Protein AF-A0A9W4IN44-F1 (afdb_monomer)

Structure (mmCIF, N/CA/C/O backbone):
data_AF-A0A9W4IN44-F1
#
_entry.id   AF-A0A9W4IN44-F1
#
loop_
_atom_site.group_PDB
_atom_site.id
_atom_site.type_symbol
_atom_site.label_atom_id
_atom_site.label_alt_id
_atom_site.label_comp_id
_atom_site.label_asym_id
_atom_site.label_entity_id
_atom_site.label_seq_id
_atom_site.pdbx_PDB_ins_code
_atom_site.Cartn_x
_atom_site.Cartn_y
_atom_site.Cartn_z
_atom_site.occupancy
_atom_site.B_iso_or_equiv
_atom_site.auth_seq_id
_atom_site.auth_comp_id
_atom_site.auth_asym_id
_atom_site.auth_atom_id
_atom_site.pdbx_PDB_model_num
ATOM 1 N N . MET A 1 1 ? 14.947 -2.866 2.121 1.00 77.19 1 MET A N 1
ATOM 2 C CA . MET A 1 1 ? 15.419 -4.176 1.634 1.00 77.19 1 MET A CA 1
ATOM 3 C C . MET A 1 1 ? 15.882 -3.969 0.205 1.00 77.19 1 MET A C 1
ATOM 5 O O . MET A 1 1 ? 15.126 -3.312 -0.501 1.00 77.19 1 MET A O 1
ATOM 9 N N . PRO A 1 2 ? 17.075 -4.447 -0.184 1.00 86.12 2 PRO A N 1
ATOM 10 C CA . PRO A 1 2 ? 17.559 -4.358 -1.560 1.00 86.12 2 PRO A CA 1
ATOM 11 C C . PRO A 1 2 ? 16.619 -5.043 -2.563 1.00 86.12 2 PRO A C 1
ATOM 13 O O . PRO A 1 2 ? 16.054 -6.091 -2.236 1.00 86.12 2 PRO A O 1
ATOM 16 N N . LEU A 1 3 ? 16.483 -4.512 -3.784 1.00 89.62 3 LEU A N 1
ATOM 17 C CA . LEU A 1 3 ? 15.660 -5.120 -4.842 1.00 89.62 3 LEU A CA 1
ATOM 18 C C . LEU A 1 3 ? 16.136 -6.529 -5.198 1.00 89.62 3 LEU A C 1
ATOM 20 O O . LEU A 1 3 ? 15.314 -7.416 -5.410 1.00 89.62 3 LEU A O 1
ATOM 24 N N . HIS A 1 4 ? 17.452 -6.745 -5.198 1.00 91.38 4 HIS A N 1
ATOM 25 C CA . HIS A 1 4 ? 18.052 -8.058 -5.419 1.00 91.38 4 HIS A CA 1
ATOM 26 C C . HIS A 1 4 ? 17.519 -9.117 -4.444 1.00 91.38 4 HIS A C 1
ATOM 28 O O . HIS A 1 4 ? 17.110 -10.202 -4.860 1.00 91.38 4 HIS A O 1
ATOM 34 N N . ASP A 1 5 ? 17.490 -8.793 -3.151 1.00 91.81 5 ASP A N 1
ATOM 35 C CA . ASP A 1 5 ? 17.040 -9.726 -2.117 1.00 91.81 5 ASP A CA 1
ATOM 36 C C . ASP A 1 5 ? 15.523 -9.908 -2.172 1.00 91.81 5 ASP A C 1
ATOM 38 O O . ASP A 1 5 ? 15.021 -11.024 -2.050 1.00 91.81 5 ASP A O 1
ATOM 42 N N . LEU A 1 6 ? 14.792 -8.817 -2.420 1.00 92.19 6 LEU A N 1
ATOM 43 C CA . LEU A 1 6 ? 13.341 -8.832 -2.569 1.00 92.19 6 LEU A CA 1
ATOM 44 C C . LEU A 1 6 ? 12.898 -9.716 -3.743 1.00 92.19 6 LEU A C 1
ATOM 46 O O . LEU A 1 6 ? 11.966 -10.505 -3.598 1.00 92.19 6 LEU A O 1
ATOM 50 N N . GLU A 1 7 ? 13.574 -9.620 -4.890 1.00 94.75 7 GLU A N 1
ATOM 51 C CA . GLU A 1 7 ? 13.262 -10.431 -6.067 1.00 94.75 7 GLU A CA 1
ATOM 52 C C . GLU A 1 7 ? 13.489 -11.920 -5.790 1.00 94.75 7 GLU A C 1
ATOM 54 O O . GLU A 1 7 ? 12.628 -12.739 -6.113 1.00 94.75 7 GLU A O 1
ATOM 59 N N . LYS A 1 8 ? 14.589 -12.268 -5.109 1.00 95.19 8 LYS A N 1
ATOM 60 C CA . LYS A 1 8 ? 14.860 -13.651 -4.694 1.00 95.19 8 LYS A CA 1
ATOM 61 C C . LYS A 1 8 ? 13.814 -14.182 -3.721 1.00 95.19 8 LYS A C 1
ATOM 63 O O . LYS A 1 8 ? 13.436 -15.342 -3.834 1.00 95.19 8 LYS A O 1
ATOM 68 N N . ILE A 1 9 ? 13.328 -13.355 -2.797 1.00 94.94 9 ILE A N 1
ATOM 69 C CA . ILE A 1 9 ? 12.276 -13.751 -1.849 1.00 94.94 9 ILE A CA 1
ATOM 70 C C . ILE A 1 9 ? 10.960 -14.056 -2.575 1.00 94.94 9 ILE A C 1
ATOM 72 O O . ILE A 1 9 ? 10.274 -15.007 -2.213 1.00 94.94 9 ILE A O 1
ATOM 76 N N . ILE A 1 10 ? 10.603 -13.266 -3.590 1.00 94.12 10 ILE A N 1
ATOM 77 C CA . ILE A 1 10 ? 9.311 -13.390 -4.282 1.00 94.12 10 ILE A CA 1
ATOM 78 C C . ILE A 1 10 ? 9.348 -14.464 -5.375 1.00 94.12 10 ILE A C 1
ATOM 80 O O . ILE A 1 10 ? 8.398 -15.231 -5.509 1.00 94.12 10 ILE A O 1
ATOM 84 N N . TYR A 1 11 ? 10.430 -14.523 -6.156 1.00 94.88 11 TYR A N 1
ATOM 85 C CA . TYR A 1 11 ? 10.527 -15.356 -7.361 1.00 94.88 11 TYR A CA 1
ATOM 86 C C . TYR A 1 11 ? 11.548 -16.498 -7.265 1.00 94.88 11 TYR A C 1
ATOM 88 O O . TYR A 1 11 ? 11.634 -17.308 -8.184 1.00 94.88 11 TYR A O 1
ATOM 96 N N . GLY A 1 12 ? 12.349 -16.568 -6.198 1.00 95.88 12 GLY A N 1
ATOM 97 C CA . GLY A 1 12 ? 13.386 -17.592 -6.016 1.00 95.88 12 GLY A CA 1
ATOM 98 C C . GLY A 1 12 ? 14.683 -17.357 -6.802 1.00 95.88 12 GLY A C 1
ATOM 99 O O . GLY A 1 12 ? 15.642 -18.107 -6.640 1.00 95.88 12 GLY A O 1
ATOM 100 N N . ASN A 1 13 ? 14.754 -16.320 -7.640 1.00 95.62 13 ASN A N 1
ATOM 101 C CA . ASN A 1 13 ? 15.945 -15.952 -8.408 1.00 95.62 13 ASN A CA 1
ATOM 102 C C . ASN A 1 13 ? 16.041 -14.431 -8.604 1.00 95.62 13 ASN A C 1
ATOM 104 O O . ASN A 1 13 ? 15.131 -13.684 -8.250 1.00 95.62 13 ASN A O 1
ATOM 108 N N . PHE A 1 14 ? 17.175 -13.974 -9.139 1.00 95.00 14 PHE A N 1
ATOM 109 C CA . PHE A 1 14 ? 17.397 -12.571 -9.474 1.00 95.00 14 PHE A CA 1
ATOM 110 C C . PHE A 1 14 ? 17.683 -12.430 -10.967 1.00 95.00 14 PHE A C 1
ATOM 112 O O . PHE A 1 14 ? 18.730 -12.867 -11.439 1.00 95.00 14 PHE A O 1
ATOM 119 N N . ASN A 1 15 ? 16.752 -11.796 -11.674 1.00 94.56 15 ASN A N 1
ATOM 120 C CA . ASN A 1 15 ? 16.813 -11.476 -13.098 1.00 94.56 15 ASN A CA 1
ATOM 121 C C . ASN A 1 15 ? 16.740 -9.959 -13.341 1.00 94.56 15 ASN A C 1
ATOM 123 O O . ASN A 1 15 ? 16.520 -9.537 -14.474 1.00 94.56 15 ASN A O 1
ATOM 127 N N . ASN A 1 16 ? 16.906 -9.143 -12.292 1.00 92.00 16 ASN A N 1
ATOM 128 C CA . ASN A 1 16 ? 16.859 -7.684 -12.361 1.00 92.00 16 ASN A CA 1
ATOM 129 C C . ASN A 1 16 ? 15.553 -7.156 -12.983 1.00 92.00 16 ASN A C 1
ATOM 131 O O . ASN A 1 16 ? 15.566 -6.264 -13.831 1.00 92.00 16 ASN A O 1
ATOM 135 N N . ARG A 1 17 ? 14.418 -7.752 -12.593 1.00 92.38 17 ARG A N 1
ATOM 136 C CA . ARG A 1 17 ? 13.102 -7.413 -13.163 1.00 92.38 17 ARG A CA 1
ATOM 137 C C . ARG A 1 17 ? 12.375 -6.331 -12.372 1.00 92.38 17 ARG A C 1
ATOM 139 O O . ARG A 1 17 ? 11.518 -5.655 -12.926 1.00 92.38 17 ARG A O 1
ATOM 146 N N . LEU A 1 18 ? 12.684 -6.195 -11.081 1.00 91.69 18 L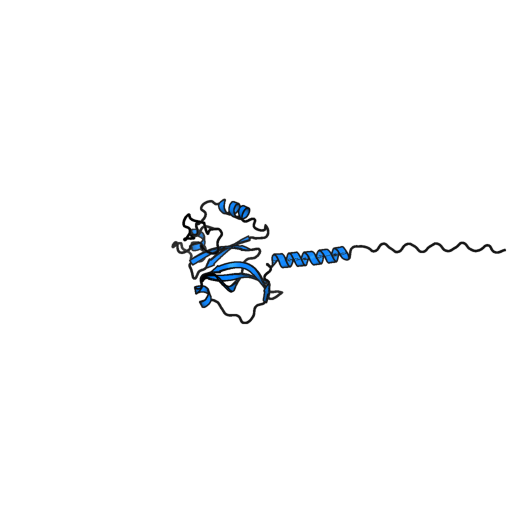EU A N 1
ATOM 147 C CA . LEU A 1 18 ? 12.024 -5.236 -10.199 1.00 91.69 18 LEU A CA 1
ATOM 148 C C . LEU A 1 18 ? 12.657 -3.847 -10.304 1.00 91.69 18 LEU A C 1
ATOM 150 O O . LEU A 1 18 ? 13.877 -3.708 -10.323 1.00 91.69 18 LEU A O 1
ATOM 154 N N . SER A 1 19 ? 11.824 -2.808 -10.287 1.00 88.69 19 SER A N 1
ATOM 155 C CA . SER A 1 19 ? 12.261 -1.409 -10.203 1.00 88.69 19 SER A CA 1
ATOM 156 C C . SER A 1 19 ? 11.409 -0.628 -9.205 1.00 88.69 19 SER A C 1
ATOM 158 O O . SER A 1 19 ? 10.238 -0.935 -9.002 1.00 88.69 19 SER A O 1
ATOM 160 N N . TYR A 1 20 ? 11.963 0.385 -8.538 1.00 86.44 20 TYR A N 1
ATOM 161 C CA . TYR A 1 20 ? 11.146 1.233 -7.664 1.00 86.44 20 TYR A CA 1
ATOM 162 C C . TYR A 1 20 ? 10.217 2.141 -8.484 1.00 86.44 20 TYR A C 1
ATOM 164 O O . TYR A 1 20 ? 10.598 2.656 -9.533 1.00 86.44 20 TYR A O 1
ATOM 172 N N . SER A 1 21 ? 8.996 2.355 -7.992 1.00 84.00 21 SER A N 1
ATOM 173 C CA . SER A 1 21 ? 8.000 3.197 -8.658 1.00 84.00 21 SER A CA 1
ATOM 174 C C . SER A 1 21 ? 8.328 4.690 -8.535 1.00 84.00 21 SER A C 1
ATOM 176 O O . SER A 1 21 ? 8.429 5.226 -7.425 1.00 84.00 21 SER A O 1
ATOM 178 N N . ALA A 1 22 ? 8.398 5.379 -9.678 1.00 75.81 22 ALA A N 1
ATOM 179 C CA . ALA A 1 22 ? 8.716 6.808 -9.787 1.00 75.81 22 ALA A CA 1
ATOM 180 C C . ALA A 1 22 ? 7.576 7.762 -9.380 1.00 75.81 22 ALA A C 1
ATOM 182 O O . ALA A 1 22 ? 7.780 8.975 -9.303 1.00 75.81 22 ALA A O 1
ATOM 183 N N . SER A 1 23 ? 6.362 7.246 -9.164 1.00 69.50 23 SER A N 1
ATOM 184 C CA . SER A 1 23 ? 5.158 8.055 -8.915 1.00 69.50 23 SER A CA 1
ATOM 185 C C . SER A 1 23 ? 4.661 8.014 -7.469 1.00 69.50 23 SER A C 1
ATOM 187 O O . SER A 1 23 ? 3.809 8.824 -7.101 1.00 69.50 23 SER A O 1
ATOM 189 N N . SER A 1 24 ? 5.167 7.080 -6.658 1.00 61.44 24 SER A N 1
ATOM 190 C CA . SER A 1 24 ? 4.538 6.708 -5.378 1.00 61.44 24 SER A CA 1
ATOM 191 C C . SER A 1 24 ? 5.509 6.522 -4.221 1.00 61.44 24 SER A C 1
ATOM 193 O O . SER A 1 24 ? 5.086 6.120 -3.139 1.00 61.44 24 SER A O 1
ATOM 195 N N . THR A 1 25 ? 6.805 6.755 -4.428 1.00 63.84 25 THR A N 1
ATOM 196 C CA . THR A 1 25 ? 7.825 6.386 -3.442 1.00 63.84 25 THR A CA 1
ATOM 197 C C . THR A 1 25 ? 8.667 7.566 -3.009 1.00 63.84 25 THR A C 1
ATOM 199 O O . THR A 1 25 ? 8.921 8.494 -3.777 1.00 63.84 25 THR A O 1
ATOM 202 N N . VAL A 1 26 ? 9.188 7.460 -1.789 1.00 63.78 26 VAL A N 1
ATOM 203 C CA . VAL A 1 26 ? 10.236 8.333 -1.236 1.00 63.78 26 VAL A CA 1
ATOM 204 C C . VAL A 1 26 ? 11.526 8.311 -2.067 1.00 63.78 26 VAL A C 1
ATOM 206 O O . VAL A 1 26 ? 12.382 9.168 -1.899 1.00 63.78 26 VAL A O 1
ATOM 209 N N . PHE A 1 27 ? 11.650 7.351 -2.989 1.00 60.22 27 PHE A N 1
ATOM 210 C CA . PHE A 1 27 ? 12.773 7.213 -3.911 1.00 60.22 27 PHE A CA 1
ATOM 211 C C . PHE A 1 27 ? 12.635 8.006 -5.190 1.00 60.22 27 PHE A C 1
ATOM 213 O O . PHE A 1 27 ? 13.561 7.986 -5.996 1.00 60.22 27 PHE A O 1
ATOM 220 N N . SER A 1 28 ? 11.493 8.656 -5.402 1.00 59.50 28 SER A N 1
ATOM 221 C CA . SER A 1 28 ? 11.273 9.519 -6.556 1.00 59.50 28 SER A CA 1
ATOM 222 C C . SER A 1 28 ? 12.160 10.752 -6.392 1.00 59.50 28 SER A C 1
ATOM 224 O O . SER A 1 28 ? 11.768 11.752 -5.792 1.00 59.50 28 SER A O 1
ATOM 226 N N . GLY A 1 29 ? 13.401 10.646 -6.859 1.00 56.41 29 GLY A N 1
ATOM 227 C CA . GLY A 1 29 ? 14.350 11.743 -6.829 1.00 56.41 29 GLY A CA 1
ATOM 228 C C . GLY A 1 29 ? 13.925 12.813 -7.825 1.00 56.41 29 GLY A C 1
ATOM 229 O O . GLY A 1 29 ? 13.458 12.504 -8.923 1.00 56.41 29 GLY A O 1
ATOM 230 N N . LYS A 1 30 ? 14.132 14.082 -7.467 1.00 53.31 30 LYS A N 1
ATOM 231 C CA . LYS A 1 30 ? 14.269 15.136 -8.473 1.00 53.31 30 LYS A CA 1
ATOM 232 C C . LYS A 1 30 ? 15.638 14.935 -9.118 1.00 53.31 30 LYS A C 1
ATOM 234 O O . LYS A 1 30 ? 16.627 15.491 -8.650 1.00 53.31 30 LYS A O 1
ATOM 239 N N . LEU A 1 31 ? 15.731 14.053 -10.109 1.00 48.28 31 LEU A N 1
ATOM 240 C CA . LEU A 1 31 ? 16.874 14.115 -11.013 1.00 48.28 31 LEU A CA 1
ATOM 241 C C . LEU A 1 31 ? 16.809 15.458 -11.745 1.00 48.28 31 LEU A C 1
ATOM 243 O O . LEU A 1 31 ? 15.738 16.040 -11.874 1.00 48.28 31 LEU A O 1
ATOM 247 N N . GLN A 1 32 ? 17.968 15.977 -12.139 1.00 43.81 32 GLN A N 1
ATOM 248 C CA . GLN A 1 32 ? 18.165 17.328 -12.687 1.00 43.81 32 GLN A CA 1
ATOM 249 C C . GLN A 1 32 ? 17.375 17.635 -13.975 1.00 43.81 32 GLN A C 1
ATOM 251 O O . GLN A 1 32 ? 17.480 18.742 -14.492 1.00 43.81 32 GLN A O 1
ATOM 256 N N . ASP A 1 33 ? 16.577 16.693 -14.471 1.00 50.75 33 ASP A N 1
ATOM 257 C CA . ASP A 1 33 ? 15.700 16.872 -15.615 1.00 50.75 33 ASP A CA 1
ATOM 258 C C . ASP A 1 33 ? 14.283 17.238 -15.140 1.00 50.75 33 ASP A C 1
ATOM 260 O O . ASP A 1 33 ? 13.664 16.511 -14.359 1.00 50.75 33 ASP A O 1
ATOM 264 N N . SER A 1 34 ? 13.777 18.388 -15.594 1.00 55.53 34 SER A N 1
ATOM 265 C CA . SER A 1 34 ? 12.431 18.890 -15.265 1.00 55.53 34 SER A CA 1
ATOM 266 C C . SER A 1 34 ? 11.333 17.886 -15.643 1.00 55.53 34 SER A C 1
ATOM 268 O O . SER A 1 34 ? 10.287 17.834 -14.991 1.00 55.53 34 SER A O 1
ATOM 270 N N . GLU A 1 35 ? 11.590 17.054 -16.657 1.00 56.56 35 GLU A N 1
ATOM 271 C CA . GLU A 1 35 ? 10.578 16.218 -17.303 1.00 56.56 35 GLU A CA 1
ATOM 272 C C . GLU A 1 35 ? 10.592 14.751 -16.837 1.00 56.56 35 GLU A C 1
ATOM 274 O O . GLU A 1 35 ? 9.585 14.049 -16.961 1.00 56.56 35 GLU A O 1
ATOM 279 N N . LEU A 1 36 ? 11.698 14.264 -16.257 1.00 60.22 36 LEU A N 1
ATOM 280 C CA . LEU A 1 36 ? 11.882 12.841 -15.945 1.00 60.22 36 LEU A CA 1
ATOM 281 C C . LEU A 1 36 ? 12.017 12.575 -14.441 1.00 60.22 36 LEU A C 1
ATOM 283 O O . LEU A 1 36 ? 12.967 12.985 -13.775 1.00 60.22 36 LEU A O 1
ATOM 287 N N . ARG A 1 37 ? 11.079 11.787 -13.903 1.00 61.44 37 ARG A N 1
ATOM 288 C CA . ARG A 1 37 ? 11.180 11.199 -12.559 1.00 61.44 37 ARG A CA 1
ATOM 289 C C . ARG A 1 37 ? 11.720 9.780 -12.658 1.00 61.44 37 ARG A C 1
ATOM 291 O O . ARG A 1 37 ? 11.111 8.940 -13.314 1.00 61.44 37 ARG A O 1
ATOM 298 N N . MET A 1 38 ? 12.807 9.492 -11.945 1.00 64.38 38 MET A N 1
ATOM 299 C CA . MET A 1 38 ? 13.296 8.124 -11.764 1.00 64.38 38 MET A CA 1
ATOM 300 C C . MET A 1 38 ? 13.442 7.796 -10.284 1.00 64.38 38 MET A C 1
ATOM 302 O O . MET A 1 38 ? 13.704 8.673 -9.455 1.00 64.38 38 MET A O 1
ATOM 306 N N . SER A 1 39 ? 13.308 6.512 -9.966 1.00 69.31 39 SER A N 1
ATOM 307 C CA . SER A 1 39 ? 13.585 6.003 -8.630 1.00 69.31 39 SER A CA 1
ATOM 308 C C . SER A 1 39 ? 14.977 5.402 -8.541 1.00 69.31 39 SER A C 1
ATOM 310 O O . SER A 1 39 ? 15.410 4.688 -9.444 1.00 69.31 39 SER A O 1
ATOM 312 N N . ARG A 1 40 ? 15.671 5.662 -7.430 1.00 71.25 40 ARG A N 1
ATOM 313 C CA . ARG A 1 40 ? 16.994 5.093 -7.155 1.00 71.25 40 ARG A CA 1
ATOM 314 C C . ARG A 1 40 ? 16.991 4.333 -5.838 1.00 71.25 40 ARG A C 1
ATOM 316 O O . ARG A 1 40 ? 16.575 4.863 -4.812 1.00 71.25 40 ARG A O 1
ATOM 323 N N . GLU A 1 41 ? 17.502 3.108 -5.878 1.00 76.25 41 GLU A N 1
ATOM 324 C CA . GLU A 1 41 ? 17.713 2.301 -4.681 1.00 76.25 41 GLU A CA 1
ATOM 325 C C . GLU A 1 41 ? 18.804 2.917 -3.782 1.00 76.25 41 GLU A C 1
ATOM 327 O O . GLU A 1 41 ? 19.913 3.206 -4.256 1.00 76.25 41 GLU A O 1
ATOM 332 N N . PRO A 1 42 ? 18.535 3.104 -2.479 1.00 73.44 42 PRO A N 1
ATOM 333 C CA . PRO A 1 42 ? 19.535 3.578 -1.541 1.00 73.44 42 PRO A CA 1
ATOM 334 C C . PRO A 1 42 ? 20.570 2.490 -1.276 1.00 73.44 42 PRO A C 1
ATOM 336 O O . PRO A 1 42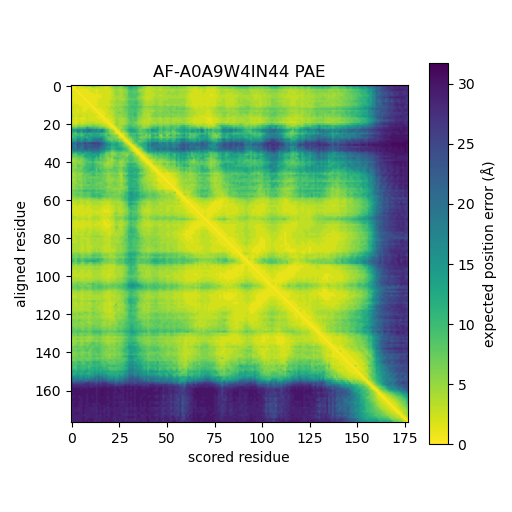 ? 20.236 1.373 -0.891 1.00 73.44 42 PRO A O 1
ATOM 339 N N . HIS A 1 43 ? 21.841 2.840 -1.452 1.00 75.88 43 HIS A N 1
ATOM 340 C CA . HIS A 1 43 ? 22.960 1.940 -1.164 1.00 75.88 43 HIS A CA 1
ATOM 341 C C . HIS A 1 43 ? 23.392 1.985 0.310 1.00 75.88 43 HIS A C 1
ATOM 343 O O . HIS A 1 43 ? 24.007 1.042 0.797 1.00 75.88 43 HIS A O 1
ATOM 349 N N . ASP A 1 44 ? 23.075 3.066 1.030 1.00 80.56 44 ASP A N 1
ATOM 350 C CA . ASP A 1 44 ? 23.465 3.244 2.431 1.00 80.56 44 ASP A CA 1
ATOM 351 C C . ASP A 1 44 ? 22.426 2.616 3.387 1.00 80.56 44 ASP A C 1
ATOM 353 O O . ASP A 1 44 ? 21.259 3.022 3.374 1.00 80.56 44 ASP A O 1
ATOM 357 N N . PRO A 1 45 ? 22.821 1.690 4.281 1.00 71.81 45 PRO A N 1
ATOM 358 C CA . PRO A 1 45 ? 21.950 1.160 5.330 1.00 71.81 45 PRO A CA 1
ATOM 359 C C . PRO A 1 45 ? 21.336 2.228 6.250 1.00 71.81 45 PRO A C 1
ATOM 361 O O . PRO A 1 45 ? 20.246 2.022 6.793 1.00 71.81 45 PRO A O 1
ATOM 364 N N . LYS A 1 46 ? 22.006 3.374 6.445 1.00 81.00 46 LYS A N 1
ATOM 365 C CA . LYS A 1 46 ? 21.498 4.489 7.266 1.00 81.00 46 LYS A CA 1
ATOM 366 C C . LYS A 1 46 ? 20.485 5.363 6.532 1.00 81.00 46 LYS A C 1
ATOM 368 O O . LYS A 1 46 ? 19.748 6.086 7.201 1.00 81.00 46 LYS A O 1
ATOM 373 N N . TYR A 1 47 ? 20.383 5.253 5.207 1.00 80.31 47 TYR A N 1
ATOM 374 C CA . TYR A 1 47 ? 19.479 6.058 4.384 1.00 80.31 47 TYR A CA 1
ATOM 375 C C . TYR A 1 47 ? 18.052 6.064 4.933 1.00 80.31 47 TYR A C 1
ATOM 377 O O . TYR A 1 47 ? 17.448 7.116 5.109 1.00 80.31 47 TYR A O 1
ATOM 385 N N . TRP A 1 48 ? 17.536 4.887 5.290 1.00 72.50 48 TRP A N 1
ATOM 386 C CA . TRP A 1 48 ? 16.182 4.746 5.813 1.00 72.50 48 TRP A CA 1
ATOM 387 C C . TRP A 1 48 ? 15.956 5.496 7.118 1.00 72.50 48 TRP A C 1
ATOM 389 O O . TRP A 1 48 ? 14.920 6.131 7.281 1.00 72.50 48 TRP A O 1
ATOM 399 N N . LYS A 1 49 ? 16.935 5.477 8.030 1.00 76.81 49 LYS A N 1
ATOM 400 C CA . LYS A 1 49 ? 16.841 6.228 9.287 1.00 76.81 49 LYS A CA 1
ATOM 401 C C . LYS A 1 49 ? 16.741 7.728 9.014 1.00 76.81 49 LYS A C 1
ATOM 403 O O . LYS A 1 49 ? 15.888 8.381 9.608 1.00 76.81 49 LYS A O 1
ATOM 408 N N . ASN A 1 50 ? 17.550 8.237 8.086 1.00 82.06 50 ASN A N 1
ATOM 409 C CA . ASN A 1 50 ? 17.551 9.652 7.716 1.00 82.06 50 ASN A CA 1
ATOM 410 C C . ASN A 1 50 ? 16.234 10.045 7.038 1.00 82.06 50 ASN A C 1
ATOM 412 O O . ASN A 1 50 ? 15.579 10.984 7.474 1.00 82.06 50 ASN A O 1
ATOM 416 N N . VAL A 1 51 ? 15.778 9.260 6.057 1.00 77.94 51 VAL A N 1
ATOM 417 C CA . VAL A 1 51 ? 14.507 9.505 5.361 1.00 77.94 51 VAL A CA 1
ATOM 418 C C . VAL A 1 51 ? 13.323 9.494 6.326 1.00 77.94 51 VAL A C 1
ATOM 420 O O . VAL A 1 51 ? 12.433 10.331 6.212 1.00 77.94 51 VAL A O 1
ATOM 423 N N . PHE A 1 52 ? 13.289 8.598 7.315 1.00 73.31 52 PHE A N 1
ATOM 424 C CA . PHE A 1 52 ? 12.197 8.593 8.296 1.00 73.31 52 PHE A CA 1
ATOM 425 C C . PHE A 1 52 ? 12.226 9.806 9.225 1.00 73.31 52 PHE A C 1
ATOM 427 O O . PHE A 1 52 ? 11.159 10.317 9.573 1.00 73.31 52 PHE A O 1
ATOM 434 N N . GLN A 1 53 ? 13.418 10.282 9.594 1.00 80.12 53 GLN A N 1
ATOM 435 C CA . GLN A 1 53 ? 13.567 11.528 10.345 1.00 80.12 53 GLN A CA 1
ATOM 436 C C . GLN A 1 53 ? 13.116 12.738 9.514 1.00 80.12 53 GLN A C 1
ATOM 438 O O . GLN A 1 53 ? 12.351 13.564 10.008 1.00 80.12 53 GLN A O 1
ATOM 443 N N . GLU A 1 54 ? 13.518 12.812 8.244 1.00 82.31 54 GLU A N 1
ATOM 444 C CA . GLU A 1 54 ? 13.145 13.891 7.320 1.00 82.31 54 GLU A CA 1
ATOM 445 C C . GLU A 1 54 ? 11.639 13.931 7.043 1.00 82.31 54 GLU A C 1
ATOM 447 O O . GLU A 1 54 ? 11.020 14.995 7.089 1.00 82.31 54 GLU A O 1
ATOM 452 N N . LEU A 1 55 ? 11.027 12.767 6.807 1.00 77.25 55 LEU A N 1
ATOM 453 C CA . LEU A 1 55 ? 9.595 12.639 6.534 1.00 77.25 55 LEU A CA 1
ATOM 454 C C . LEU A 1 55 ? 8.717 12.844 7.773 1.00 77.25 55 LEU A C 1
ATOM 456 O O . LEU A 1 55 ? 7.494 12.845 7.639 1.00 77.25 55 LEU A O 1
ATOM 460 N N . LYS A 1 56 ? 9.316 13.002 8.965 1.00 82.81 56 LYS A N 1
ATOM 461 C CA . LYS A 1 56 ? 8.613 13.195 10.245 1.00 82.81 56 LYS A CA 1
ATOM 462 C C . LYS A 1 56 ? 7.472 12.191 10.431 1.00 82.81 56 LYS A C 1
ATOM 464 O O . LYS A 1 56 ? 6.362 12.553 10.826 1.00 82.81 56 LYS A O 1
ATOM 469 N N . LEU A 1 57 ? 7.732 10.929 10.085 1.00 78.75 57 LEU A N 1
ATOM 470 C CA . LEU A 1 57 ? 6.717 9.883 10.163 1.00 78.75 57 LEU A CA 1
ATOM 471 C C . LEU A 1 57 ? 6.272 9.687 11.615 1.00 78.75 57 LEU A C 1
ATOM 473 O O . LEU A 1 57 ? 7.072 9.802 12.544 1.00 78.75 57 LEU A O 1
ATOM 477 N N . SER A 1 58 ? 4.992 9.357 11.802 1.00 81.38 58 SER A N 1
ATOM 478 C CA . SER A 1 58 ? 4.479 8.984 13.121 1.00 81.38 58 SER A CA 1
ATOM 479 C C . SER A 1 58 ? 5.280 7.809 13.682 1.00 81.38 58 SER A C 1
ATOM 481 O O . SER A 1 58 ? 5.545 6.837 12.974 1.00 81.38 58 SER A O 1
ATOM 483 N N . THR A 1 59 ? 5.594 7.853 14.976 1.00 82.94 59 THR A N 1
ATOM 484 C CA . THR A 1 59 ? 6.258 6.750 15.688 1.00 82.94 59 THR A CA 1
ATOM 485 C C . THR A 1 59 ? 5.420 5.472 15.713 1.00 82.94 59 THR A C 1
ATOM 487 O O . THR A 1 59 ? 5.956 4.390 15.938 1.00 82.94 59 THR A O 1
ATOM 490 N N . THR A 1 60 ? 4.111 5.576 15.462 1.00 86.75 60 THR A N 1
ATOM 491 C CA . THR A 1 60 ? 3.208 4.423 15.355 1.00 86.75 60 THR A CA 1
ATOM 492 C C . THR A 1 60 ? 3.294 3.722 14.004 1.00 86.75 60 THR A C 1
ATOM 494 O O . THR A 1 60 ? 2.842 2.585 13.878 1.00 86.75 60 THR A O 1
ATOM 497 N N . HIS A 1 61 ? 3.839 4.383 12.981 1.00 87.56 61 HIS A N 1
ATOM 498 C CA . HIS A 1 61 ? 3.886 3.826 11.641 1.00 87.56 61 HIS A CA 1
ATOM 499 C C . HIS A 1 61 ? 5.034 2.836 11.477 1.00 87.56 61 HIS A C 1
ATOM 501 O O . HIS A 1 61 ? 6.128 2.979 12.022 1.00 87.56 61 HIS A O 1
ATOM 507 N N . ARG A 1 62 ? 4.772 1.839 10.642 1.00 87.50 62 ARG A N 1
ATOM 508 C CA . ARG A 1 62 ? 5.735 0.869 10.148 1.00 87.50 62 ARG A CA 1
ATOM 509 C C . ARG A 1 62 ? 5.877 1.033 8.646 1.00 87.50 62 ARG A C 1
ATOM 511 O O . ARG A 1 62 ? 5.009 1.576 7.962 1.00 87.50 62 ARG A O 1
ATOM 518 N N . ILE A 1 63 ? 6.997 0.543 8.146 1.00 86.31 63 ILE A N 1
ATOM 519 C CA . ILE A 1 63 ? 7.329 0.617 6.734 1.00 86.31 63 ILE A CA 1
ATOM 520 C C . ILE A 1 63 ? 6.998 -0.713 6.097 1.00 86.31 63 ILE A C 1
ATOM 522 O O . ILE A 1 63 ? 7.392 -1.768 6.598 1.00 86.31 63 ILE A O 1
ATOM 526 N N . PHE A 1 64 ? 6.280 -0.640 4.988 1.00 89.75 64 PHE A N 1
ATOM 527 C CA . PHE A 1 64 ? 5.916 -1.791 4.191 1.00 89.75 64 PHE A CA 1
ATOM 528 C C . PHE A 1 64 ? 6.418 -1.602 2.768 1.00 89.75 64 PHE A C 1
ATOM 530 O O . PHE A 1 64 ? 6.461 -0.488 2.240 1.00 89.75 64 PHE A O 1
ATOM 537 N N . THR A 1 65 ? 6.780 -2.718 2.154 1.00 90.12 65 THR A N 1
ATOM 538 C CA . THR A 1 65 ? 7.134 -2.786 0.743 1.00 90.12 65 THR A CA 1
ATOM 539 C C . THR A 1 65 ? 5.965 -3.410 0.004 1.00 90.12 65 THR A C 1
ATOM 541 O O . THR A 1 65 ? 5.586 -4.545 0.282 1.00 90.12 65 THR A O 1
ATOM 544 N N . LEU A 1 66 ? 5.387 -2.657 -0.920 1.00 91.50 66 LEU A N 1
ATOM 545 C CA . LEU A 1 66 ? 4.359 -3.118 -1.833 1.00 91.50 66 LEU A CA 1
ATOM 546 C C . LEU A 1 66 ? 5.021 -3.492 -3.155 1.00 91.50 66 LEU A C 1
ATOM 548 O O . LEU A 1 66 ? 5.680 -2.654 -3.766 1.00 91.50 66 LEU A O 1
ATOM 552 N N . VAL A 1 67 ? 4.842 -4.735 -3.588 1.00 92.12 67 VAL A N 1
ATOM 553 C CA . VAL A 1 67 ? 5.355 -5.212 -4.874 1.00 92.12 67 VAL A CA 1
ATOM 554 C C . VAL A 1 67 ? 4.184 -5.426 -5.813 1.00 92.12 67 VAL A C 1
ATOM 556 O O . VAL A 1 67 ? 3.325 -6.267 -5.558 1.00 92.12 67 VAL A O 1
ATOM 559 N N . ASP A 1 68 ? 4.151 -4.639 -6.881 1.00 90.25 68 ASP A N 1
ATOM 560 C CA . ASP A 1 68 ? 3.242 -4.828 -7.999 1.00 90.25 68 ASP A CA 1
ATOM 561 C C . ASP A 1 68 ? 3.860 -5.853 -8.951 1.00 90.25 68 ASP A C 1
ATOM 563 O O . ASP A 1 68 ? 4.844 -5.580 -9.642 1.00 90.25 68 ASP A O 1
ATOM 567 N N . THR A 1 69 ? 3.294 -7.056 -8.953 1.00 90.00 69 THR A N 1
ATOM 568 C CA . THR A 1 69 ? 3.730 -8.170 -9.798 1.00 90.00 69 THR A CA 1
ATOM 569 C C . THR A 1 69 ? 3.161 -8.106 -11.214 1.00 90.00 69 THR A C 1
ATOM 571 O O . THR A 1 69 ? 3.544 -8.924 -12.041 1.00 90.00 69 THR A O 1
ATOM 574 N N . GLY A 1 70 ? 2.263 -7.169 -11.527 1.00 87.25 70 GLY A N 1
ATOM 575 C CA . GLY A 1 70 ? 1.834 -6.915 -12.902 1.00 87.25 70 GLY A CA 1
ATOM 576 C C . GLY A 1 70 ? 2.851 -6.048 -13.637 1.00 87.25 70 GLY A C 1
ATOM 577 O O . GLY A 1 70 ? 3.275 -6.371 -14.744 1.00 87.25 70 GLY A O 1
ATOM 578 N N . ASP A 1 71 ? 3.293 -4.978 -12.977 1.00 86.06 71 ASP A N 1
ATOM 579 C CA . ASP A 1 71 ? 4.207 -3.992 -13.562 1.00 86.06 71 ASP A CA 1
ATOM 580 C C . ASP A 1 71 ? 5.676 -4.180 -13.157 1.00 86.06 71 ASP A C 1
ATOM 582 O O . ASP A 1 71 ? 6.540 -3.439 -13.622 1.00 86.06 71 ASP A O 1
ATOM 586 N N . MET A 1 72 ? 5.969 -5.149 -12.284 1.00 90.94 72 MET A N 1
ATOM 587 C CA . MET A 1 72 ? 7.293 -5.366 -11.684 1.00 90.94 72 MET A CA 1
ATOM 588 C C . MET A 1 72 ? 7.836 -4.122 -10.970 1.00 90.94 72 MET A C 1
ATOM 590 O O . MET A 1 72 ? 9.039 -3.845 -10.980 1.00 90.94 72 MET A O 1
ATOM 594 N N . THR A 1 73 ? 6.947 -3.365 -10.323 1.00 89.44 73 THR A N 1
ATOM 595 C CA . THR A 1 73 ? 7.333 -2.159 -9.586 1.00 89.44 73 THR A CA 1
ATOM 596 C C . THR A 1 73 ? 7.253 -2.353 -8.082 1.00 89.44 73 THR A C 1
ATOM 598 O O . THR A 1 73 ? 6.441 -3.111 -7.556 1.00 89.44 73 THR A O 1
ATOM 601 N N . 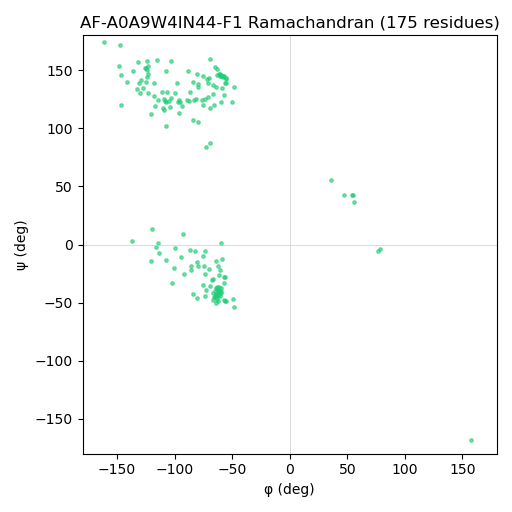VAL A 1 74 ? 8.116 -1.641 -7.369 1.00 90.00 74 VAL A N 1
ATOM 602 C CA . VAL A 1 74 ? 8.214 -1.690 -5.916 1.00 90.00 74 VAL A CA 1
ATOM 603 C C . VAL A 1 74 ? 7.900 -0.317 -5.354 1.00 90.00 74 VAL A C 1
ATOM 605 O O . VAL A 1 74 ? 8.489 0.690 -5.748 1.00 90.00 74 VAL A O 1
ATOM 608 N N . SER A 1 75 ? 6.968 -0.269 -4.411 1.00 88.38 75 SER A N 1
ATOM 609 C CA . SER A 1 75 ? 6.614 0.936 -3.676 1.00 88.38 75 SER A CA 1
ATOM 610 C C . SER A 1 75 ? 6.891 0.775 -2.193 1.00 88.38 75 SER A C 1
ATOM 612 O O . SER A 1 75 ? 6.603 -0.267 -1.615 1.00 88.38 75 SER A O 1
ATOM 614 N N . VAL A 1 76 ? 7.432 1.812 -1.558 1.00 87.12 76 VAL A N 1
ATOM 615 C CA . VAL A 1 76 ? 7.642 1.823 -0.107 1.00 87.12 76 VAL A CA 1
ATOM 616 C C . VAL A 1 76 ? 6.656 2.781 0.523 1.00 87.12 76 VAL A C 1
ATOM 618 O O . VAL A 1 76 ? 6.591 3.952 0.154 1.00 87.12 76 VAL A O 1
ATOM 621 N N . ILE A 1 77 ? 5.880 2.252 1.460 1.00 87.94 77 ILE A N 1
ATOM 622 C CA . ILE A 1 77 ? 4.771 2.946 2.098 1.00 87.94 77 ILE A CA 1
ATOM 623 C C . ILE A 1 77 ? 4.958 2.953 3.611 1.00 87.94 77 ILE A C 1
ATOM 625 O O . ILE A 1 77 ? 5.530 2.032 4.195 1.00 87.94 77 ILE A O 1
ATOM 629 N N . SER A 1 78 ? 4.431 3.995 4.242 1.00 88.38 78 SER A N 1
ATOM 630 C CA . SER A 1 78 ? 4.343 4.117 5.692 1.00 88.38 78 SER A CA 1
ATOM 631 C C . SER A 1 78 ? 2.884 3.981 6.106 1.00 88.38 78 SER A C 1
ATOM 633 O O . SER A 1 78 ? 2.036 4.710 5.594 1.00 88.38 78 SER A O 1
ATOM 635 N N . ALA A 1 79 ? 2.596 3.047 7.007 1.00 91.00 79 ALA A N 1
ATOM 636 C CA . ALA A 1 79 ? 1.250 2.761 7.494 1.00 91.00 79 ALA A CA 1
ATOM 637 C C . ALA A 1 79 ? 1.294 2.277 8.947 1.00 91.00 79 ALA A C 1
ATOM 639 O O . ALA A 1 79 ? 2.287 1.696 9.380 1.00 91.00 79 ALA A O 1
ATOM 640 N N . GLU A 1 80 ? 0.220 2.467 9.712 1.00 91.31 80 GLU A N 1
ATOM 641 C CA . GLU A 1 80 ? 0.159 1.949 11.084 1.00 91.31 80 GLU A CA 1
ATOM 642 C C . GLU A 1 80 ? -0.067 0.430 11.089 1.00 91.31 80 GLU A C 1
ATOM 644 O O . GLU A 1 80 ? 0.481 -0.296 11.924 1.00 91.31 80 GLU A O 1
ATOM 649 N N . ARG A 1 81 ? -0.842 -0.075 10.124 1.00 93.12 81 ARG A N 1
ATOM 650 C CA . ARG A 1 81 ? -1.126 -1.505 9.962 1.00 93.12 81 ARG A CA 1
ATOM 651 C C . ARG A 1 81 ? -0.787 -1.990 8.559 1.00 93.12 81 ARG A C 1
ATOM 653 O O . ARG A 1 81 ? -0.864 -1.204 7.619 1.00 93.12 81 ARG A O 1
ATOM 660 N N . PRO A 1 82 ? -0.432 -3.279 8.402 1.00 94.56 82 PRO A N 1
ATOM 661 C CA . PRO A 1 82 ? -0.184 -3.843 7.083 1.00 94.56 82 PRO A CA 1
ATOM 662 C C . PRO A 1 82 ? -1.451 -3.707 6.230 1.00 94.56 82 PRO A C 1
ATOM 664 O O . PRO A 1 82 ? -2.512 -4.197 6.638 1.00 94.56 82 PRO A O 1
ATOM 667 N N . PRO A 1 83 ? -1.380 -3.042 5.067 1.00 95.19 83 PRO A N 1
ATOM 668 C CA . PRO A 1 83 ? -2.505 -3.010 4.154 1.00 95.19 83 PRO A CA 1
ATOM 669 C C . PRO A 1 83 ? -2.764 -4.403 3.585 1.00 95.19 83 PRO A C 1
ATOM 671 O O . PRO A 1 83 ? -1.832 -5.109 3.209 1.00 95.19 83 PRO A O 1
ATOM 674 N N . VAL A 1 84 ? -4.035 -4.781 3.518 1.00 95.25 84 VAL A N 1
ATOM 675 C CA . VAL A 1 84 ? -4.489 -6.086 3.012 1.00 95.25 84 VAL A CA 1
ATOM 676 C C . VAL A 1 84 ? -5.423 -5.953 1.811 1.00 95.25 84 VAL A C 1
ATOM 678 O O . VAL A 1 84 ? -5.659 -6.931 1.112 1.00 95.25 84 VAL A O 1
ATOM 681 N N . VAL A 1 85 ? -5.945 -4.751 1.549 1.00 94.88 85 VAL A N 1
ATOM 682 C CA . VAL A 1 85 ? -6.801 -4.454 0.395 1.00 94.88 85 VAL A CA 1
ATOM 683 C C . VAL A 1 85 ? -6.294 -3.201 -0.316 1.00 94.88 85 VAL A C 1
ATOM 685 O O . VAL A 1 85 ? -5.939 -2.218 0.333 1.00 94.88 85 VAL A O 1
ATOM 688 N N . ALA A 1 86 ? -6.306 -3.230 -1.648 1.00 94.56 86 ALA A N 1
ATOM 689 C CA . ALA A 1 86 ? -6.078 -2.082 -2.516 1.00 94.56 86 ALA A CA 1
ATOM 690 C C . ALA A 1 86 ? -7.400 -1.704 -3.205 1.00 94.56 86 ALA A C 1
ATOM 692 O O . ALA A 1 86 ? -7.970 -2.506 -3.941 1.00 94.56 86 ALA A O 1
ATOM 693 N N . LEU A 1 87 ? -7.909 -0.500 -2.944 1.00 95.38 87 LEU A N 1
ATOM 694 C CA . LEU A 1 87 ? -9.158 0.005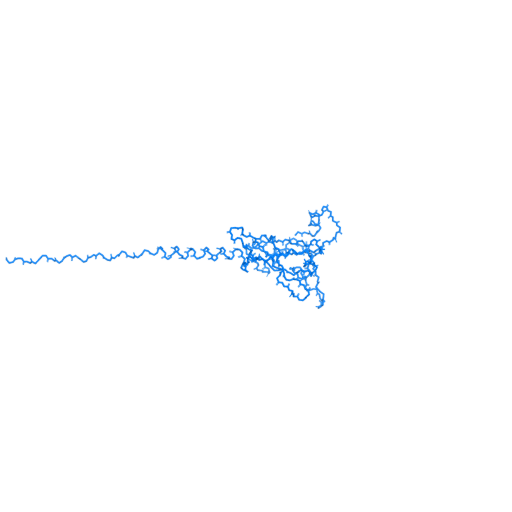 -3.512 1.00 95.38 87 LEU A CA 1
ATOM 695 C C . LEU A 1 87 ? -8.870 1.082 -4.549 1.00 95.38 87 LEU A C 1
ATOM 697 O O . LEU A 1 87 ? -8.278 2.109 -4.226 1.00 95.38 87 LEU A O 1
ATOM 701 N N . ILE A 1 88 ? -9.331 0.886 -5.781 1.00 95.12 88 ILE A N 1
ATOM 702 C CA . ILE A 1 88 ? -9.262 1.918 -6.817 1.00 95.12 88 ILE A CA 1
ATOM 703 C C . ILE A 1 88 ? -10.341 2.961 -6.517 1.00 95.12 88 ILE A C 1
ATOM 705 O O . ILE A 1 88 ? -11.525 2.637 -6.463 1.00 95.12 88 ILE A O 1
ATOM 709 N N . CYS A 1 89 ? -9.937 4.212 -6.301 1.00 91.81 89 CYS A N 1
ATOM 710 C CA . CYS A 1 89 ? -10.848 5.288 -5.893 1.00 91.81 89 CYS A CA 1
ATOM 711 C C . CYS A 1 89 ? -10.973 6.408 -6.924 1.00 91.81 89 CYS A C 1
ATOM 713 O O . CYS A 1 89 ? -11.723 7.356 -6.712 1.00 91.81 89 CYS A O 1
ATOM 715 N N . GLY A 1 90 ? -10.237 6.325 -8.027 1.00 91.44 90 GLY A N 1
ATOM 716 C CA . GLY A 1 90 ? -10.329 7.290 -9.108 1.00 91.44 90 GLY A CA 1
ATOM 717 C C . GLY A 1 90 ? -9.074 7.319 -9.960 1.00 91.44 90 GLY A C 1
ATOM 718 O O . GLY A 1 90 ? -8.194 6.461 -9.848 1.00 91.44 90 GLY A O 1
ATOM 719 N N . ARG A 1 91 ? -8.999 8.347 -10.801 1.00 92.12 91 ARG A N 1
ATOM 720 C CA . ARG A 1 91 ? -7.881 8.608 -11.700 1.00 92.12 91 ARG A CA 1
ATOM 721 C C . ARG A 1 91 ? -7.320 9.998 -11.479 1.00 92.12 91 ARG A C 1
ATOM 723 O O . ARG A 1 91 ? -8.058 10.943 -11.232 1.00 92.12 91 ARG A O 1
ATOM 730 N N . GLU A 1 92 ? -6.008 10.113 -11.611 1.00 83.69 92 GLU A N 1
ATOM 731 C CA . GLU A 1 92 ? -5.287 11.376 -11.536 1.00 83.69 92 GLU A CA 1
ATOM 732 C C . GLU A 1 92 ? -4.093 11.310 -12.497 1.00 83.69 92 GLU A C 1
ATOM 734 O O . GLU A 1 92 ? -3.240 10.427 -12.372 1.00 83.69 92 GLU A O 1
ATOM 739 N N . GLY A 1 93 ? -4.027 12.214 -13.481 1.00 82.25 93 GLY A N 1
ATOM 740 C CA . GLY A 1 93 ? -2.923 12.270 -14.453 1.00 82.25 93 GLY A CA 1
ATOM 741 C C . GLY A 1 93 ? -2.659 10.945 -15.185 1.00 82.25 93 GLY A C 1
ATOM 742 O O . GLY A 1 93 ? -1.515 10.513 -15.262 1.00 82.25 93 GLY A O 1
ATOM 743 N N . GLY A 1 94 ? -3.714 10.245 -15.623 1.00 86.31 94 GLY A N 1
ATOM 744 C CA . GLY A 1 94 ? -3.617 8.960 -16.343 1.00 86.31 94 GLY A CA 1
ATOM 745 C C . GLY A 1 94 ? -3.298 7.729 -15.479 1.00 86.31 94 GLY A C 1
ATOM 746 O O . GLY A 1 94 ? -3.348 6.599 -15.971 1.00 86.31 94 GLY A O 1
ATOM 747 N N . MET A 1 95 ? -3.024 7.919 -14.187 1.00 90.31 95 MET A N 1
ATOM 748 C CA . MET A 1 95 ? -2.790 6.848 -13.216 1.00 90.31 95 MET A CA 1
ATOM 749 C C . MET A 1 95 ? -4.007 6.629 -12.318 1.00 90.31 95 MET A C 1
ATOM 751 O O . MET A 1 95 ? -4.824 7.529 -12.122 1.00 90.31 95 MET A O 1
ATOM 755 N N . LEU A 1 96 ? -4.103 5.438 -11.732 1.00 93.00 96 LEU A N 1
ATOM 756 C CA . LEU A 1 96 ? -5.096 5.114 -10.716 1.00 93.00 96 LEU A CA 1
ATOM 757 C C . LEU A 1 96 ? -4.657 5.665 -9.367 1.00 93.00 96 LEU A C 1
ATOM 759 O O . LEU A 1 96 ? -3.499 5.520 -8.973 1.00 93.00 96 LEU A O 1
ATOM 763 N N . ARG A 1 97 ? -5.605 6.241 -8.631 1.00 92.94 97 ARG A N 1
ATOM 764 C CA . ARG A 1 97 ? -5.435 6.598 -7.226 1.00 92.94 97 ARG A CA 1
ATOM 765 C C . ARG A 1 97 ? -6.007 5.473 -6.376 1.00 92.94 97 ARG A C 1
ATOM 767 O O . ARG A 1 97 ? -7.217 5.239 -6.386 1.00 92.94 97 ARG A O 1
ATOM 774 N N . VAL A 1 98 ? -5.132 4.779 -5.660 1.00 94.00 98 VAL A N 1
ATOM 775 C CA . VAL A 1 98 ? -5.465 3.552 -4.939 1.00 94.00 98 VAL A CA 1
ATOM 776 C C . VAL A 1 98 ? -5.333 3.776 -3.438 1.00 94.00 98 VAL A C 1
ATOM 778 O O . VAL A 1 98 ? -4.279 4.191 -2.954 1.00 94.00 98 VAL A O 1
ATOM 781 N N . LEU A 1 99 ? -6.406 3.511 -2.691 1.00 95.25 99 LEU A N 1
ATOM 782 C CA . LEU A 1 99 ? -6.372 3.460 -1.234 1.00 95.25 99 LEU A CA 1
ATOM 783 C C . LEU A 1 99 ? -5.854 2.101 -0.787 1.00 95.25 99 LEU A C 1
ATOM 785 O O . LEU A 1 99 ? -6.408 1.061 -1.135 1.00 95.25 99 LEU A O 1
ATOM 789 N N . LEU A 1 100 ? -4.810 2.127 0.028 1.00 96.00 100 LEU A N 1
ATOM 790 C CA . LEU A 1 100 ? -4.329 0.956 0.738 1.00 96.00 100 LEU A CA 1
ATOM 791 C C . LEU A 1 100 ? -5.059 0.882 2.070 1.00 96.00 100 LEU A C 1
ATOM 793 O O . LEU A 1 100 ? -5.040 1.846 2.841 1.00 96.00 100 LEU A O 1
ATOM 797 N N . CYS A 1 101 ? -5.711 -0.245 2.330 1.00 96.81 101 CYS A N 1
ATOM 798 C CA . CYS A 1 101 ? -6.596 -0.411 3.468 1.00 96.81 101 CYS A CA 1
ATOM 799 C C . CYS A 1 101 ? -6.219 -1.608 4.338 1.00 96.81 101 CYS A C 1
ATOM 801 O O . CYS A 1 101 ? -5.926 -2.695 3.836 1.00 96.81 101 CYS A O 1
ATOM 803 N N . SER A 1 102 ? -6.310 -1.422 5.653 1.00 96.25 102 SER A N 1
ATOM 804 C CA . SER A 1 102 ? -6.378 -2.512 6.624 1.00 96.25 102 SER A CA 1
ATOM 805 C C . SER A 1 102 ? -7.843 -2.914 6.832 1.00 96.25 102 SER A C 1
ATOM 807 O O . SER A 1 102 ? -8.752 -2.090 6.708 1.00 96.25 102 SER A O 1
ATOM 809 N N . TRP A 1 103 ? -8.106 -4.185 7.136 1.00 95.25 103 TRP A N 1
ATOM 810 C CA . TRP A 1 103 ? -9.466 -4.672 7.377 1.00 95.25 103 TRP A CA 1
ATOM 811 C C . TRP A 1 103 ? -9.705 -4.952 8.859 1.00 95.25 103 TRP A C 1
ATOM 813 O O . TRP A 1 103 ? -8.923 -5.640 9.517 1.00 95.25 103 TRP A O 1
ATOM 823 N N . ARG A 1 104 ? -10.822 -4.445 9.393 1.00 94.12 104 ARG A N 1
ATOM 824 C CA . ARG A 1 104 ? -11.306 -4.782 10.737 1.00 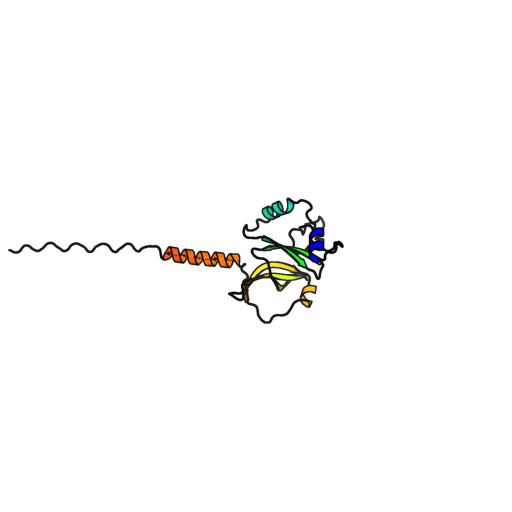94.12 104 ARG A CA 1
ATOM 825 C C . ARG A 1 104 ? -12.531 -5.677 10.639 1.00 94.12 104 ARG A C 1
ATOM 827 O O . ARG A 1 104 ? -13.648 -5.177 10.488 1.00 94.12 104 ARG A O 1
ATOM 834 N N . PHE A 1 105 ? -12.317 -6.971 10.855 1.00 91.19 105 PHE A N 1
ATOM 835 C CA . PHE A 1 105 ? -13.368 -7.989 10.873 1.00 91.19 105 PHE A CA 1
ATOM 836 C C . PHE A 1 105 ? -14.574 -7.593 11.744 1.00 91.19 105 PHE A C 1
ATOM 838 O O . PHE A 1 105 ? -15.687 -7.499 11.243 1.00 91.19 105 PHE A O 1
ATOM 845 N N . GLY A 1 106 ? -14.357 -7.237 13.017 1.00 91.81 106 GLY A N 1
ATOM 846 C CA . GLY A 1 106 ? -15.460 -6.973 13.957 1.00 91.81 106 GLY A CA 1
ATOM 847 C C . GLY A 1 106 ? -16.365 -5.779 13.614 1.00 91.81 106 GLY A C 1
ATOM 848 O O . GLY A 1 106 ? -17.437 -5.648 14.189 1.00 91.81 106 GLY A O 1
ATOM 849 N N . LYS A 1 107 ? -15.957 -4.891 12.697 1.00 89.31 107 LYS A N 1
ATOM 850 C CA . LYS A 1 107 ? -16.800 -3.781 12.200 1.00 89.31 107 LYS A CA 1
ATOM 851 C C . LYS A 1 107 ? -17.150 -3.920 10.718 1.00 89.31 107 LYS A C 1
ATOM 853 O O . LYS A 1 107 ? -17.782 -3.008 10.177 1.00 89.31 107 LYS A O 1
ATOM 858 N N . ASN A 1 108 ? -16.678 -5.004 10.095 1.00 93.31 108 ASN A N 1
ATOM 859 C CA . ASN A 1 108 ? -16.603 -5.226 8.658 1.00 93.31 108 ASN A CA 1
ATOM 860 C C . ASN A 1 108 ? -16.279 -3.933 7.893 1.00 93.31 108 ASN A C 1
ATOM 862 O O . ASN A 1 108 ? -17.064 -3.462 7.077 1.00 93.31 108 ASN A O 1
ATOM 866 N N . CYS A 1 109 ? -15.174 -3.286 8.268 1.00 95.38 109 CYS A N 1
ATOM 867 C CA . CYS A 1 109 ? -14.819 -1.953 7.787 1.00 95.38 109 CYS A CA 1
ATOM 868 C C . CYS A 1 109 ? -13.358 -1.926 7.345 1.00 95.38 109 CYS A C 1
ATOM 870 O O . CYS A 1 109 ? -12.480 -2.426 8.057 1.00 95.38 109 CYS A O 1
ATOM 872 N N . LEU A 1 110 ? -13.119 -1.333 6.180 1.00 96.88 110 LEU A N 1
ATOM 873 C CA . LEU A 1 110 ? -11.796 -1.034 5.655 1.00 96.88 110 LEU A CA 1
ATOM 874 C C . LEU A 1 110 ? -11.341 0.321 6.194 1.00 96.88 110 LEU A C 1
ATOM 876 O O . LEU A 1 110 ? -12.084 1.295 6.137 1.00 96.88 110 LEU A O 1
ATOM 880 N N . TYR A 1 111 ? -10.126 0.393 6.721 1.00 96.94 111 TYR A N 1
ATOM 881 C CA . TYR A 1 111 ? -9.527 1.622 7.233 1.00 96.94 111 TYR A CA 1
ATOM 882 C C . TYR A 1 111 ? -8.388 2.035 6.318 1.00 96.94 111 TYR A C 1
ATOM 884 O O . TYR A 1 111 ? -7.544 1.210 5.977 1.00 96.94 111 TYR A O 1
ATOM 892 N N . ARG A 1 112 ? -8.358 3.303 5.907 1.00 96.00 112 ARG A N 1
ATOM 893 C CA . ARG A 1 112 ? -7.282 3.837 5.070 1.00 96.00 112 ARG A CA 1
ATOM 894 C C . ARG A 1 112 ? -5.960 3.830 5.831 1.00 96.00 112 ARG A C 1
ATOM 896 O O . ARG A 1 112 ? -5.812 4.543 6.812 1.00 96.00 112 ARG A O 1
ATOM 903 N N . GLU A 1 113 ? -4.977 3.124 5.302 1.00 94.88 113 GLU A N 1
ATOM 904 C CA . GLU A 1 113 ? -3.600 3.123 5.796 1.00 94.88 113 GLU A CA 1
ATOM 905 C C . GLU A 1 113 ? -2.682 3.987 4.927 1.00 94.88 113 GLU A C 1
ATOM 907 O O . GLU A 1 113 ? -1.771 4.634 5.434 1.00 94.88 113 GLU A O 1
ATOM 912 N N . GLY A 1 114 ? -2.948 4.057 3.621 1.00 91.12 114 GLY A N 1
ATOM 913 C CA . GLY A 1 114 ? -2.145 4.841 2.689 1.00 91.12 114 GLY A CA 1
ATOM 914 C C . GLY A 1 114 ? -2.862 5.135 1.378 1.00 91.12 114 GLY A C 1
ATOM 915 O O . GLY A 1 114 ? -3.965 4.653 1.122 1.00 91.12 114 GLY A O 1
ATOM 916 N N . VAL A 1 115 ? -2.222 5.952 0.545 1.00 90.62 115 VAL A N 1
ATOM 917 C CA . VAL A 1 115 ? -2.657 6.264 -0.820 1.00 90.62 115 VAL A CA 1
ATOM 918 C C . VAL A 1 115 ? -1.454 6.062 -1.729 1.00 90.62 115 VAL A C 1
ATOM 920 O O . VAL A 1 115 ? -0.385 6.595 -1.438 1.00 90.62 115 VAL A O 1
ATOM 923 N N . VAL A 1 116 ? -1.624 5.327 -2.821 1.00 89.56 116 VAL A N 1
ATOM 924 C CA . VAL A 1 116 ? -0.576 5.103 -3.826 1.00 89.56 116 VAL A CA 1
ATOM 925 C C . VAL A 1 116 ? -1.111 5.356 -5.229 1.00 89.56 116 VAL A C 1
ATOM 927 O O . VAL A 1 116 ? -2.323 5.307 -5.461 1.00 89.56 116 VAL A O 1
ATOM 930 N N . ARG A 1 117 ? -0.206 5.656 -6.165 1.00 89.06 117 ARG A N 1
ATOM 931 C CA . ARG A 1 117 ? -0.529 5.798 -7.586 1.00 89.06 117 ARG A CA 1
ATOM 932 C C . ARG A 1 117 ? -0.073 4.552 -8.330 1.00 89.06 117 ARG A C 1
ATOM 934 O O . ARG A 1 117 ? 1.087 4.162 -8.250 1.00 89.06 117 ARG A O 1
ATOM 941 N N . MET A 1 118 ? -0.981 3.934 -9.067 1.00 89.50 118 MET A N 1
ATOM 942 C CA . MET A 1 118 ? -0.708 2.705 -9.820 1.00 89.50 118 MET A CA 1
ATOM 943 C C . MET A 1 118 ? -1.049 2.905 -11.291 1.00 89.50 118 MET A C 1
ATOM 945 O O . MET A 1 118 ? -1.818 3.809 -11.637 1.00 89.50 118 MET A O 1
ATOM 949 N N . ARG A 1 119 ? -0.465 2.101 -12.186 1.00 89.38 119 ARG A N 1
ATOM 950 C CA . ARG A 1 119 ? -0.797 2.211 -13.610 1.00 89.38 119 ARG A CA 1
ATOM 951 C C . ARG A 1 119 ? -2.252 1.827 -13.853 1.00 89.38 119 ARG A C 1
ATOM 953 O O . ARG A 1 119 ? -2.845 1.025 -13.137 1.00 89.38 119 ARG A O 1
ATOM 960 N N . SER A 1 120 ? -2.813 2.395 -14.917 1.00 91.25 120 SER A N 1
ATOM 961 C CA . SER A 1 120 ? -4.186 2.120 -15.354 1.00 91.25 120 SER A CA 1
ATOM 962 C C . SER A 1 120 ? -4.440 0.653 -15.725 1.00 91.25 120 SER A C 1
ATOM 964 O O . SER A 1 120 ? -5.586 0.226 -15.657 1.00 91.25 120 SER A O 1
ATOM 966 N N . SER A 1 121 ? -3.404 -0.126 -16.060 1.00 89.44 121 SER A N 1
ATOM 967 C CA . SER A 1 121 ? -3.504 -1.567 -16.350 1.00 89.44 121 SER A CA 1
ATOM 968 C C . SER A 1 121 ? -4.114 -2.368 -15.198 1.00 89.44 121 SER A C 1
ATOM 970 O O . SER A 1 121 ? -4.847 -3.324 -15.443 1.00 89.44 121 SER A O 1
ATOM 972 N N . LEU A 1 122 ? -3.872 -1.954 -13.950 1.00 89.50 122 LEU A N 1
ATOM 973 C CA . LEU A 1 122 ? -4.387 -2.633 -12.761 1.00 89.50 122 LEU A CA 1
ATOM 974 C C . LEU A 1 122 ? -5.923 -2.664 -12.708 1.00 89.50 122 LEU A C 1
ATOM 976 O O . LEU A 1 122 ? -6.497 -3.578 -12.124 1.00 89.50 122 LEU A O 1
ATOM 980 N N . GLU A 1 123 ? -6.607 -1.705 -13.336 1.00 90.62 123 GLU A N 1
ATOM 981 C CA . GLU A 1 123 ? -8.072 -1.657 -13.342 1.00 90.62 123 GLU A CA 1
ATOM 982 C C . GLU A 1 123 ? -8.692 -2.893 -14.002 1.00 90.62 123 GLU A C 1
ATOM 984 O O . GLU A 1 123 ? -9.704 -3.398 -13.521 1.00 90.62 123 GLU A O 1
ATOM 989 N N . ALA A 1 124 ? -8.061 -3.425 -15.053 1.00 89.81 124 ALA A N 1
ATOM 990 C CA . ALA A 1 124 ? -8.530 -4.632 -15.732 1.00 89.81 124 ALA A CA 1
ATOM 991 C C . ALA A 1 124 ? -8.361 -5.902 -14.878 1.00 89.81 124 ALA A C 1
ATOM 993 O O . ALA A 1 124 ? -9.042 -6.896 -15.114 1.00 89.81 124 ALA A O 1
ATOM 994 N N . LEU A 1 125 ? -7.465 -5.864 -13.888 1.00 89.69 125 LEU A N 1
ATOM 995 C CA . LEU A 1 125 ? -7.180 -6.971 -12.972 1.00 89.69 125 LEU A CA 1
ATOM 996 C C . LEU A 1 125 ? -7.986 -6.877 -11.668 1.00 89.69 125 LEU A C 1
ATOM 998 O O . LEU A 1 125 ? -7.993 -7.817 -10.875 1.00 89.69 125 LEU A O 1
ATOM 1002 N N . ALA A 1 126 ? -8.642 -5.743 -11.419 1.00 90.56 126 ALA A N 1
ATOM 1003 C CA . ALA A 1 126 ? -9.349 -5.495 -10.176 1.00 90.56 126 ALA A CA 1
ATOM 1004 C C . ALA A 1 126 ? -10.727 -6.170 -10.150 1.00 90.56 126 ALA A C 1
ATOM 1006 O O . ALA A 1 126 ? -11.534 -6.055 -11.075 1.00 90.56 126 ALA A O 1
ATOM 1007 N N . THR A 1 127 ? -11.043 -6.810 -9.026 1.00 92.38 127 THR A N 1
ATOM 1008 C CA . THR A 1 127 ? -12.377 -7.362 -8.781 1.00 92.38 127 THR A CA 1
ATOM 1009 C C . THR A 1 127 ? -13.351 -6.245 -8.427 1.00 92.38 127 THR A C 1
ATOM 1011 O O . THR A 1 127 ? -13.144 -5.500 -7.465 1.00 92.38 127 THR A O 1
ATOM 1014 N N . ARG A 1 128 ? -14.456 -6.149 -9.172 1.00 90.94 128 ARG A N 1
ATOM 1015 C CA . ARG A 1 128 ? -15.544 -5.219 -8.845 1.00 90.94 128 ARG A CA 1
ATOM 1016 C C . ARG A 1 128 ? -16.285 -5.702 -7.606 1.00 90.94 128 ARG A C 1
ATOM 1018 O O . ARG A 1 128 ? -16.569 -6.888 -7.467 1.00 90.94 128 ARG A O 1
ATOM 1025 N N . ASN A 1 129 ? -16.636 -4.769 -6.733 1.00 89.19 129 ASN A N 1
ATOM 1026 C CA . ASN A 1 129 ? -17.436 -5.046 -5.550 1.00 89.19 129 ASN A CA 1
ATOM 1027 C C . ASN A 1 129 ? -18.605 -4.059 -5.485 1.00 89.19 129 ASN A C 1
ATOM 1029 O O . ASN A 1 129 ? -18.439 -2.891 -5.831 1.00 89.19 129 ASN A O 1
ATOM 1033 N N . ASN A 1 130 ? -19.780 -4.532 -5.067 1.00 90.69 130 ASN A N 1
ATOM 1034 C CA . ASN A 1 130 ? -21.011 -3.739 -5.104 1.00 90.69 130 ASN A CA 1
ATOM 1035 C C . ASN A 1 130 ? -21.027 -2.665 -4.016 1.00 90.69 130 ASN A C 1
ATOM 1037 O O . ASN A 1 130 ? -21.399 -1.523 -4.270 1.00 90.69 130 ASN A O 1
ATOM 1041 N N . TRP A 1 131 ? -20.636 -3.031 -2.795 1.00 92.88 131 TRP A N 1
ATOM 1042 C CA . TRP A 1 131 ? -20.606 -2.112 -1.668 1.00 92.88 131 TRP A CA 1
ATOM 1043 C C . TRP A 1 131 ? -19.459 -2.458 -0.727 1.00 92.88 131 TRP A C 1
ATOM 1045 O O . TRP A 1 131 ? -19.097 -3.619 -0.540 1.00 92.88 131 TRP A O 1
ATOM 1055 N N . LEU A 1 132 ? -18.880 -1.424 -0.128 1.00 93.25 132 LEU A N 1
ATOM 1056 C CA . LEU A 1 132 ? -17.791 -1.535 0.829 1.00 93.25 132 LEU A CA 1
ATOM 1057 C C . LEU A 1 132 ? -18.010 -0.500 1.925 1.00 93.25 132 LEU A C 1
ATOM 1059 O O . LEU A 1 132 ? -18.380 0.641 1.652 1.00 93.25 132 LEU A O 1
ATOM 1063 N N . LYS A 1 133 ? -17.737 -0.879 3.172 1.00 95.56 133 LYS A N 1
ATOM 1064 C CA . LYS A 1 133 ? -17.694 0.065 4.287 1.00 95.56 133 LYS A CA 1
ATOM 1065 C C . LYS A 1 133 ? -16.261 0.537 4.480 1.00 95.56 133 LYS A C 1
ATOM 1067 O O . LYS A 1 133 ? -15.379 -0.274 4.763 1.00 95.56 133 LYS A O 1
ATOM 1072 N N . ILE A 1 134 ? -16.042 1.839 4.332 1.00 95.00 134 ILE A N 1
ATOM 1073 C CA . ILE A 1 134 ? -14.706 2.436 4.338 1.00 95.00 134 ILE A CA 1
ATOM 1074 C C . ILE A 1 134 ? -14.655 3.581 5.352 1.00 95.00 134 ILE A C 1
ATOM 1076 O O . ILE A 1 134 ? -15.536 4.435 5.398 1.00 95.00 134 ILE A O 1
ATOM 1080 N N . SER A 1 135 ? -13.593 3.605 6.149 1.00 95.12 135 SER A N 1
ATOM 1081 C CA . SER A 1 135 ? -13.174 4.718 6.991 1.00 95.12 135 SER A CA 1
ATOM 1082 C C . SER A 1 135 ? -11.969 5.399 6.351 1.00 95.12 135 SER A C 1
ATOM 1084 O O . SER A 1 135 ? -10.936 4.767 6.128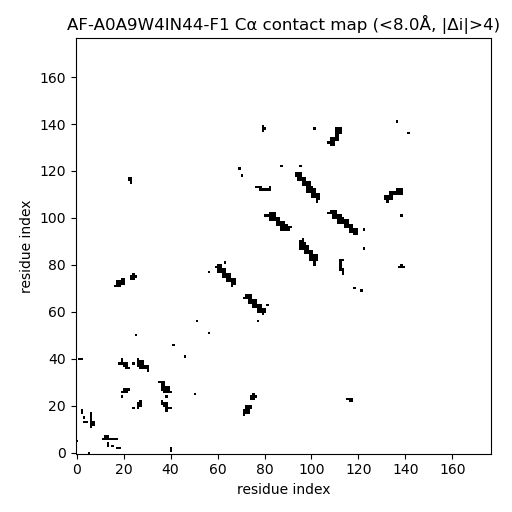 1.00 95.12 135 SER A O 1
ATOM 1086 N N . LEU A 1 136 ? -12.074 6.706 6.101 1.00 93.56 136 LEU A N 1
ATOM 1087 C CA . LEU A 1 136 ? -10.953 7.509 5.595 1.00 93.56 136 LEU A CA 1
ATOM 1088 C C . LEU A 1 136 ? -9.901 7.810 6.675 1.00 93.56 136 LEU A C 1
ATOM 1090 O O . LEU A 1 136 ? -8.753 8.121 6.351 1.00 93.56 136 LEU A O 1
ATOM 1094 N N . ALA A 1 137 ? -10.268 7.680 7.951 1.00 92.25 137 ALA A N 1
ATOM 1095 C CA . ALA A 1 137 ? -9.314 7.657 9.051 1.00 92.25 137 ALA A CA 1
ATOM 1096 C C . ALA A 1 137 ? -8.597 6.300 9.107 1.00 92.25 137 ALA A C 1
ATOM 1098 O O . ALA A 1 137 ? -9.220 5.262 8.841 1.00 92.25 137 ALA A O 1
ATOM 1099 N N . ASN A 1 138 ? -7.317 6.310 9.491 1.00 90.19 138 ASN A N 1
ATOM 1100 C CA . ASN A 1 138 ? -6.591 5.069 9.748 1.00 90.19 138 ASN A CA 1
ATOM 1101 C C . ASN A 1 138 ? -7.126 4.390 11.016 1.00 90.19 138 ASN A C 1
ATOM 1103 O O . ASN A 1 138 ? -7.803 4.999 11.854 1.00 90.19 138 ASN A O 1
ATOM 1107 N N . GLN A 1 139 ? -6.870 3.090 11.150 1.00 90.06 139 GLN A N 1
ATOM 1108 C CA . GLN A 1 139 ? -7.452 2.321 12.247 1.00 90.06 139 GLN A CA 1
ATOM 1109 C C . GLN A 1 139 ? -6.911 2.753 13.620 1.00 90.06 139 GLN A C 1
ATOM 1111 O O . GLN A 1 139 ? -7.620 2.651 14.626 1.00 90.06 139 GLN A O 1
ATOM 1116 N N . GLY A 1 140 ? -5.669 3.231 13.654 1.00 88.94 140 GLY A N 1
ATOM 1117 C CA . GLY A 1 140 ? -5.012 3.760 14.841 1.00 88.94 140 GLY A CA 1
ATOM 1118 C C . GLY A 1 140 ? -5.667 5.009 15.397 1.00 88.94 140 GLY A C 1
ATOM 1119 O O . GLY A 1 140 ? -6.003 5.052 16.577 1.00 88.94 140 GLY A O 1
ATOM 1120 N N . ASP A 1 141 ? -5.904 5.992 14.533 1.00 88.19 141 ASP A N 1
ATOM 1121 C CA . ASP A 1 141 ? -6.558 7.263 14.832 1.00 88.19 141 ASP A CA 1
ATOM 1122 C C . ASP A 1 141 ? -7.927 7.002 15.437 1.00 88.19 141 ASP A C 1
ATOM 1124 O O . ASP A 1 141 ? -8.231 7.496 16.517 1.00 88.19 141 ASP A O 1
ATOM 1128 N N . VAL A 1 142 ? -8.718 6.128 14.809 1.00 87.69 142 VAL A N 1
ATOM 1129 C CA . VAL A 1 142 ? -10.049 5.780 15.317 1.00 87.69 142 VAL A CA 1
ATOM 1130 C C . VAL A 1 142 ? -9.974 5.137 16.702 1.00 87.69 142 VAL A C 1
ATOM 1132 O O . VAL A 1 142 ? -10.797 5.445 17.563 1.00 87.69 142 VAL A O 1
ATOM 1135 N N . ASN A 1 143 ? -8.992 4.264 16.949 1.00 87.81 143 ASN A N 1
ATOM 1136 C CA . ASN A 1 143 ? -8.807 3.678 18.277 1.00 87.81 143 ASN A CA 1
ATOM 1137 C C . ASN A 1 143 ? -8.374 4.733 19.307 1.00 87.81 143 ASN A C 1
ATOM 1139 O O . ASN A 1 143 ? -8.896 4.730 20.419 1.00 87.81 143 ASN A O 1
ATOM 1143 N N . ARG A 1 144 ? -7.463 5.647 18.947 1.00 90.38 144 ARG A N 1
ATOM 1144 C CA . ARG A 1 144 ? -6.999 6.734 19.823 1.00 90.38 144 ARG A CA 1
ATOM 1145 C C . ARG A 1 144 ? -8.132 7.686 20.187 1.00 90.38 144 ARG A C 1
ATOM 1147 O O . ARG A 1 144 ? -8.316 7.975 21.366 1.00 90.38 144 ARG A O 1
ATOM 1154 N N . THR A 1 145 ? -8.923 8.118 19.206 1.00 89.31 145 THR A N 1
ATOM 1155 C CA . THR A 1 145 ? -10.105 8.956 19.435 1.00 89.31 145 THR A CA 1
ATOM 1156 C C . THR A 1 145 ? -11.073 8.262 20.388 1.00 89.31 145 THR A C 1
ATOM 1158 O O . THR A 1 145 ? -11.488 8.857 21.378 1.00 89.31 145 THR A O 1
ATOM 1161 N N . TRP A 1 146 ? -11.374 6.983 20.151 1.00 86.25 146 TRP A N 1
ATOM 1162 C CA . TRP A 1 146 ? -12.304 6.227 20.990 1.00 86.25 146 TRP A CA 1
ATOM 1163 C C . TRP A 1 146 ? -11.816 6.067 22.440 1.00 86.25 146 TRP A C 1
ATOM 1165 O O . TRP A 1 146 ? -12.577 6.311 23.373 1.00 86.25 146 TRP A O 1
ATOM 1175 N N . LEU A 1 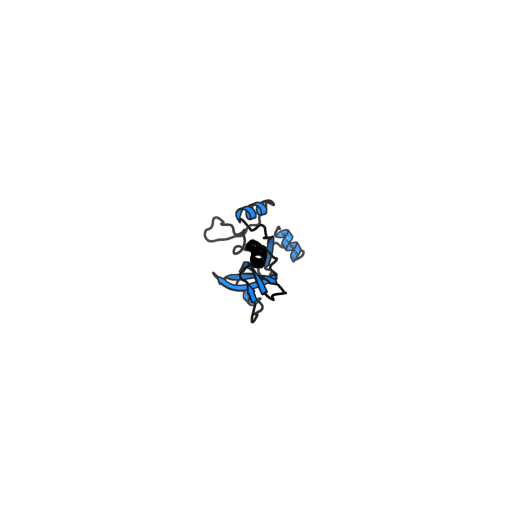147 ? -10.535 5.743 22.643 1.00 87.31 147 LEU A N 1
ATOM 1176 C CA . LEU A 1 147 ? -9.929 5.683 23.980 1.00 87.31 147 LEU A CA 1
ATOM 1177 C C . LEU A 1 147 ? -9.935 7.049 24.682 1.00 87.31 147 LEU A C 1
ATOM 1179 O O . LEU A 1 147 ? -10.144 7.118 25.892 1.00 87.31 147 LEU A O 1
ATOM 1183 N N . GLY A 1 148 ? -9.736 8.136 23.930 1.00 89.31 148 GLY A N 1
ATOM 1184 C CA . GLY A 1 148 ? -9.832 9.499 24.450 1.00 89.31 148 GLY A CA 1
ATOM 1185 C C . GLY A 1 148 ? -11.226 9.828 24.990 1.00 89.31 148 GLY A C 1
ATOM 1186 O O . GLY A 1 148 ? -11.339 10.389 26.079 1.00 89.31 148 GLY A O 1
ATOM 1187 N N . HIS A 1 149 ? -12.279 9.426 24.271 1.00 88.88 149 HIS A N 1
ATOM 1188 C CA . HIS A 1 149 ? -13.664 9.590 24.724 1.00 88.88 149 HIS A CA 1
ATOM 1189 C C . HIS A 1 149 ? -13.946 8.810 26.014 1.00 88.88 149 HIS A C 1
ATOM 1191 O O . HIS A 1 149 ? -14.424 9.402 26.978 1.00 88.88 149 HIS A O 1
ATOM 1197 N N . LEU A 1 150 ? -13.560 7.533 26.078 1.00 87.44 150 LEU A N 1
ATOM 1198 C CA . LEU A 1 150 ? -13.748 6.708 27.279 1.00 87.44 150 LEU A CA 1
ATOM 1199 C C . LEU A 1 150 ? -13.031 7.276 28.506 1.00 87.44 150 LEU A C 1
ATOM 1201 O O . LEU A 1 150 ? -13.583 7.303 29.605 1.00 87.44 150 LEU A O 1
ATOM 1205 N N . LYS A 1 151 ? -11.798 7.764 28.327 1.00 88.56 151 LYS A N 1
ATOM 1206 C CA . LYS A 1 151 ? -11.038 8.378 29.421 1.00 88.56 151 LYS A CA 1
ATOM 1207 C C . LYS A 1 151 ? -11.722 9.648 29.934 1.00 88.56 151 LYS A C 1
ATOM 1209 O O . LYS A 1 151 ? -11.733 9.893 31.139 1.00 88.56 151 LYS A O 1
ATOM 1214 N N . LYS A 1 152 ? -12.318 10.438 29.032 1.00 87.12 152 LYS A N 1
ATOM 1215 C CA . LYS A 1 152 ? -13.083 11.638 29.389 1.00 87.12 152 LYS A CA 1
ATOM 1216 C C . LYS A 1 152 ? -14.335 11.283 30.196 1.00 87.12 152 LYS A C 1
ATOM 1218 O O . LYS A 1 152 ? -14.556 11.894 31.236 1.00 87.12 152 LYS A O 1
ATOM 1223 N N . GLU A 1 153 ? -15.083 10.266 29.775 1.00 82.38 153 GLU A N 1
ATOM 1224 C CA . GLU A 1 153 ? -16.273 9.774 30.489 1.00 82.38 153 GLU A CA 1
ATOM 1225 C C . GLU A 1 153 ? -15.938 9.255 31.897 1.00 82.38 153 GLU A C 1
ATOM 1227 O O . GLU A 1 153 ? -16.639 9.554 32.866 1.00 82.38 153 GLU A O 1
ATOM 1232 N N . GLN A 1 154 ? -14.819 8.544 32.051 1.00 79.00 154 GLN A N 1
ATOM 1233 C CA . GLN A 1 154 ? -14.352 8.103 33.369 1.00 79.00 154 GLN A CA 1
ATOM 1234 C C . GLN A 1 154 ? -13.998 9.290 34.275 1.00 79.00 154 GLN A C 1
ATOM 1236 O O . GLN A 1 154 ? -14.419 9.317 35.429 1.00 79.00 154 GLN A O 1
ATOM 1241 N N . SER A 1 155 ? -13.302 10.303 33.746 1.00 76.25 155 SER A N 1
ATOM 1242 C CA . SER A 1 155 ? -12.934 11.497 34.521 1.00 76.25 155 SER A CA 1
ATOM 1243 C C . SER A 1 155 ? -14.126 12.370 34.931 1.00 76.25 155 SER A C 1
ATOM 1245 O O . SER A 1 155 ? -14.089 12.986 35.992 1.00 76.25 155 SER A O 1
ATOM 1247 N N . SER A 1 156 ? -15.205 12.409 34.139 1.00 72.06 156 SER A N 1
ATOM 1248 C CA . SER A 1 156 ? -16.431 13.126 34.520 1.00 72.06 156 SER A CA 1
ATOM 1249 C C . SER A 1 156 ? -17.233 12.400 35.599 1.00 72.06 156 SER A C 1
ATOM 1251 O O . SER A 1 156 ? -17.958 13.042 36.351 1.00 72.06 156 SER A O 1
ATOM 1253 N N . THR A 1 157 ? -17.093 11.076 35.693 1.00 61.28 157 THR A N 1
ATOM 1254 C CA . THR A 1 157 ? -17.819 10.248 36.671 1.00 61.28 157 THR A CA 1
ATOM 1255 C C . THR A 1 157 ? -17.096 10.184 38.023 1.00 61.28 157 THR A C 1
ATOM 1257 O O . THR A 1 157 ? -17.706 9.866 39.037 1.00 61.28 157 THR A O 1
ATOM 1260 N N . SER A 1 158 ? -15.801 10.518 38.064 1.00 59.00 158 SER A N 1
ATOM 1261 C CA . SER A 1 158 ? -14.978 10.495 39.278 1.00 59.00 158 SER A CA 1
ATOM 1262 C C . SER A 1 158 ? -14.917 11.821 40.044 1.00 59.00 158 SER A C 1
ATOM 1264 O O . SER A 1 158 ? -14.111 11.918 40.962 1.00 59.00 158 SER A O 1
ATOM 1266 N N . ASN A 1 159 ? -15.715 12.839 39.700 1.00 55.75 159 ASN A N 1
ATOM 1267 C CA . ASN A 1 159 ? -15.920 13.984 40.592 1.00 55.75 159 ASN A CA 1
ATOM 1268 C C . ASN A 1 159 ? -16.940 13.564 41.663 1.00 55.75 159 ASN A C 1
ATOM 1270 O O . ASN A 1 159 ? -18.127 13.479 41.339 1.00 55.75 159 ASN A O 1
ATOM 1274 N N . PRO A 1 160 ? -16.538 13.300 42.922 1.00 54.53 160 PRO A N 1
ATOM 1275 C CA . PRO A 1 160 ? -17.516 13.119 43.974 1.00 54.53 160 PRO A CA 1
ATOM 1276 C C . PRO A 1 160 ? -18.143 14.491 44.213 1.00 54.53 160 PRO A C 1
ATOM 1278 O O . PRO A 1 160 ? -17.452 15.436 44.596 1.00 54.53 160 PRO A O 1
ATOM 1281 N N . SER A 1 161 ? -19.446 14.622 43.972 1.00 60.12 161 SER A N 1
ATOM 1282 C CA . SER A 1 161 ? -20.212 15.713 44.568 1.00 60.12 161 SER A CA 1
ATOM 1283 C C . SER A 1 161 ? -19.897 15.721 46.063 1.00 60.12 161 SER A C 1
ATOM 1285 O O . SER A 1 161 ? -20.049 14.687 46.720 1.00 60.12 161 SER A O 1
ATOM 1287 N N . SER A 1 162 ? -19.406 16.847 46.581 1.00 63.94 162 SER A N 1
ATOM 1288 C CA . SER A 1 162 ? -19.184 17.028 48.012 1.00 63.94 162 SER A CA 1
ATOM 1289 C C . SER A 1 162 ? -20.442 16.593 48.775 1.00 63.94 162 SER A C 1
ATOM 1291 O O . SER A 1 162 ? -21.550 16.920 48.334 1.00 63.94 162 SER A O 1
ATOM 1293 N N . PRO A 1 163 ? -20.311 15.829 49.877 1.00 71.50 163 PRO A N 1
ATOM 1294 C CA . PRO A 1 163 ? -21.473 15.460 50.668 1.00 71.50 163 PRO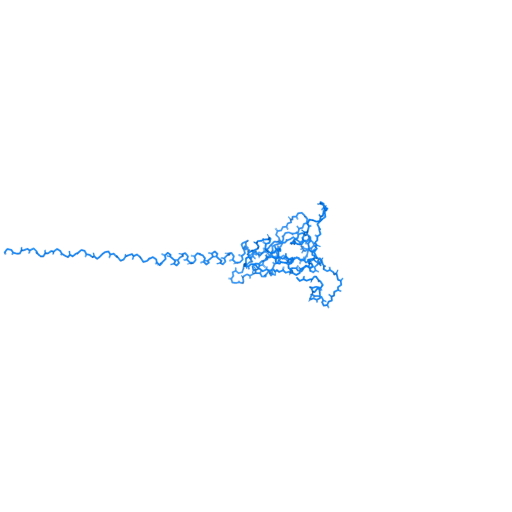 A CA 1
ATOM 1295 C C . PRO A 1 163 ? -22.208 16.742 51.086 1.00 71.50 163 PRO A C 1
ATOM 1297 O O . PRO A 1 163 ? -21.546 17.741 51.396 1.00 71.50 163 PRO A O 1
ATOM 1300 N N . PRO A 1 164 ? -23.553 16.753 51.053 1.00 74.50 164 PRO A N 1
ATOM 1301 C CA . PRO A 1 164 ? -24.312 17.915 51.486 1.00 74.50 164 PRO A CA 1
ATOM 1302 C C . PRO A 1 164 ? -23.900 18.286 52.919 1.00 74.50 164 PRO A C 1
ATOM 1304 O O . PRO A 1 164 ? -23.611 17.387 53.717 1.00 74.50 164 PRO A O 1
ATOM 1307 N N . PRO A 1 165 ? -23.825 19.589 53.249 1.00 79.56 165 PRO A N 1
ATOM 1308 C CA . PRO A 1 165 ? -23.454 20.018 54.588 1.00 79.56 165 PRO A CA 1
ATOM 1309 C C . PRO A 1 165 ? -24.391 19.373 55.622 1.00 79.56 165 PRO A C 1
ATOM 1311 O O . PRO A 1 165 ? -25.580 19.193 55.334 1.00 79.56 165 PRO A O 1
ATOM 1314 N N . PRO A 1 166 ? -23.875 19.001 56.808 1.00 81.44 166 PRO A N 1
ATOM 1315 C CA . PRO A 1 166 ? -24.698 18.404 57.849 1.00 81.44 166 PRO A CA 1
ATOM 1316 C C . PRO A 1 166 ? -25.860 19.344 58.209 1.00 81.44 166 PRO A C 1
ATOM 1318 O O . PRO A 1 166 ? -25.688 20.568 58.178 1.00 81.44 166 PRO A O 1
ATOM 1321 N N . PRO A 1 167 ? -27.045 18.796 58.539 1.00 83.44 167 PRO A N 1
ATOM 1322 C CA . PRO A 1 167 ? -28.183 19.610 58.936 1.00 83.44 167 PRO A CA 1
ATOM 1323 C C . PRO A 1 167 ? -27.822 20.466 60.162 1.00 83.44 167 PRO A C 1
ATOM 1325 O O . PRO A 1 167 ? -27.063 20.009 61.024 1.00 83.44 167 PRO A O 1
ATOM 1328 N N . PRO A 1 168 ? -28.343 21.704 60.253 1.00 84.38 168 PRO A N 1
ATOM 1329 C CA . PRO A 1 168 ? -28.081 22.564 61.396 1.00 84.38 168 PRO A CA 1
ATOM 1330 C C . PRO A 1 168 ? -28.568 21.897 62.693 1.00 84.38 168 PRO A C 1
ATOM 1332 O O . PRO A 1 168 ? -29.581 21.189 62.674 1.00 84.38 168 PRO A O 1
ATOM 1335 N N . PRO A 1 169 ? -27.863 22.105 63.820 1.00 84.81 169 PRO A N 1
ATOM 1336 C CA . PRO A 1 169 ? -28.262 21.536 65.098 1.00 84.81 169 PRO A CA 1
ATOM 1337 C C . PRO A 1 169 ? -29.660 22.034 65.503 1.00 84.81 169 PRO A C 1
ATOM 1339 O O . PRO A 1 169 ? -30.018 23.176 65.195 1.00 84.81 169 PRO A O 1
ATOM 1342 N N . PRO A 1 170 ? -30.459 21.196 66.190 1.00 84.12 170 PRO A N 1
ATOM 1343 C CA . PRO A 1 170 ? -31.781 21.592 66.649 1.00 84.12 170 PRO A CA 1
ATOM 1344 C C . PRO A 1 170 ? -31.685 22.785 67.616 1.00 84.12 170 PRO A C 1
ATOM 1346 O O . PRO A 1 170 ? -30.725 22.875 68.388 1.00 84.12 170 PRO A O 1
ATOM 1349 N N . PRO A 1 171 ? -32.665 23.707 67.588 1.00 83.50 171 PRO A N 1
ATOM 1350 C CA . PRO A 1 171 ? -32.683 24.844 68.494 1.00 83.50 171 PRO A CA 1
ATOM 1351 C C . PRO A 1 171 ? -32.772 24.374 69.955 1.00 83.50 171 PRO A C 1
ATOM 1353 O O . PRO A 1 171 ? -33.407 23.350 70.231 1.00 83.50 171 PRO A O 1
ATOM 1356 N N . PRO A 1 172 ? -32.152 25.107 70.898 1.00 82.44 172 PRO A N 1
ATOM 1357 C CA . PRO A 1 172 ? -32.188 24.750 72.308 1.00 82.44 172 PRO A CA 1
ATOM 1358 C C . PRO A 1 172 ? -33.635 24.721 72.828 1.00 82.44 172 PRO A C 1
ATOM 1360 O O . PRO A 1 172 ? -34.466 25.522 72.378 1.00 82.44 172 PRO A O 1
ATOM 1363 N N . PRO A 1 173 ? -33.955 23.812 73.768 1.00 77.06 173 PRO A N 1
ATOM 1364 C CA . PRO A 1 173 ? -35.281 23.747 74.362 1.00 77.06 173 PRO A CA 1
ATOM 1365 C C . PRO A 1 173 ? -35.623 25.078 75.033 1.00 77.06 173 PRO A C 1
ATOM 1367 O O . PRO A 1 173 ? -34.801 25.689 75.720 1.00 77.06 173 PRO A O 1
ATOM 1370 N N . ARG A 1 174 ? -36.851 25.539 74.784 1.00 77.19 174 ARG A N 1
ATOM 1371 C CA . ARG A 1 174 ? -37.379 26.782 75.343 1.00 77.19 174 ARG A CA 1
ATOM 1372 C C . ARG A 1 174 ? -37.471 26.632 76.873 1.00 77.19 174 ARG A C 1
ATOM 1374 O O . ARG A 1 174 ? -37.935 25.580 77.314 1.00 77.19 174 ARG A O 1
ATOM 1381 N N . PRO A 1 175 ? -37.053 27.636 77.666 1.00 71.94 175 PRO A N 1
ATOM 1382 C CA . PRO A 1 175 ? -37.227 27.598 79.113 1.00 71.94 175 PRO A CA 1
ATOM 1383 C C . PRO A 1 175 ? -38.712 27.431 79.444 1.00 71.94 175 PRO A C 1
ATOM 1385 O O . PRO A 1 175 ? -39.548 28.149 78.894 1.00 71.94 175 PRO A O 1
ATOM 1388 N N . THR A 1 176 ? -39.029 26.450 80.280 1.00 72.38 176 THR A N 1
ATOM 1389 C CA . THR A 1 176 ? -40.332 26.342 80.937 1.00 72.38 176 THR A CA 1
ATOM 1390 C C . THR A 1 176 ? -40.306 27.242 82.165 1.00 72.38 176 THR A C 1
ATOM 1392 O O . THR A 1 176 ? -39.395 27.087 82.982 1.00 72.38 176 THR A O 1
ATOM 1395 N N . ASP A 1 177 ? -41.258 28.172 82.248 1.00 62.44 177 ASP A N 1
ATOM 1396 C CA . ASP A 1 177 ? -41.541 28.960 83.457 1.00 62.44 177 ASP A CA 1
ATOM 1397 C C . ASP A 1 177 ? -41.932 28.062 84.645 1.00 62.44 177 ASP A C 1
ATOM 1399 O O . ASP A 1 177 ? -42.596 27.020 84.408 1.00 62.44 17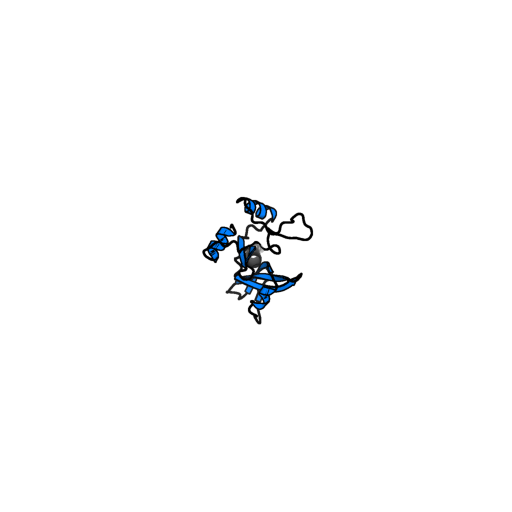7 ASP A O 1
#

pLDDT: mean 83.9, std 11.86, range [43.81, 96.94]

Secondary structure (DSSP, 8-state):
--HHHHHHHHHSS--S--EE-TTTSTTEE--S-SS--EE-----TTHHHHHHHHTT--TT-EEEEEEETTTTEEEEEEESS---EEEEEEEETTEEEEEEEEEEGGGTEEEEEEEEEE-TTHHHHSPP-S---EESS-HHHHHHHHHHHHHHHHHHHT-PPPPPPPPPPPPPPPPP-

Radius of gyration: 28.41 Å; Cα contacts (8 Å, |Δi|>4): 236; chains: 1; bounding box: 65×47×101 Å

Mean predicted aligned error: 10.5 Å

Organism: Penicillium nalgiovense (NCBI:txid60175)

Solvent-accessible surface area (backbone atoms only — not comparable to full-atom values): 10891 Å² total; per-residue (Å²): 132,58,65,64,60,52,37,29,72,77,70,74,47,74,81,82,69,68,40,57,33,44,79,50,26,92,40,38,42,86,48,97,48,96,87,52,63,49,43,60,86,78,86,53,87,60,49,61,60,53,51,46,61,73,66,63,59,60,90,71,45,44,79,46,78,47,72,42,81,88,77,33,30,35,35,55,46,67,21,70,52,77,60,76,43,79,41,83,75,50,74,56,94,82,25,27,36,28,39,27,17,26,78,40,75,96,72,64,31,34,17,31,38,43,76,43,57,43,64,54,71,55,61,82,74,55,84,86,74,95,79,80,50,74,38,84,55,32,65,64,57,55,50,52,54,53,52,52,52,54,54,49,54,53,59,66,66,66,60,76,76,75,76,76,77,78,79,79,79,79,78,79,83,76,86,79,132

Foldseek 3Di:
DDPQVVCCVVPVHDPPLAAADLFFAPQQDPDVDPPDTGGDDDPDPCVVVVSCVVVVDDPLWDWDWDADPVRNYIHIDIFNDQFDDWAFDDDDPQWTWIFGWDADPVVRETEGGDIGTHHPVCVVVDDDDDDHHYDPHHPVVVVVVVVVVVVVVVVVVPPPDDDPPDDDDDDDDDDDD

Nearest PDB structures (foldseek):
  2rmm-assembly1_B  TM=3.227E-01  e=2.400E+00  Streptococcus sp. 'group G'
  3u12-assembly1_A  TM=3.620E-01  e=3.048E+00  Homo sapiens
  5ly5-assembly1_A-2  TM=4.032E-01  e=4.916E+00  Pyrobaculum calidifontis

Sequence (177 aa):
MPLHDLEKIIYGNFNNRLSYSASSTVFSGKLQDSELRMSREPHDPKYWKNVFQELKLSTTHRIFTLVDTGDMTVSVISAERPPVVALICGREGGMLRVLLCSWRFGKNCLYREGVVRMRSSLEALATRNNWLKISLANQGDVNRTWLGHLKKEQSSTSNPSSPPPPPPPPPPPRPTD